Protein 3BWD (pdb70)

Sequence (156 aa):
RFIKCCVTVGDGAVGKTCLLISSYTSSNTFPFSANVVLGLWDTAGEDYNRLRPLSYRGADVFIILAFSLISKASYENVSKKWIPELKHYAPGVPIVLVGTKLDLRDDKQFFIIDHAVPITTVQGEELKKLIGAPAYIECCSSKSQENVKGVFDAAIRVVLQP

Foldseek 3Di:
DEAEEEEEFAPPQQQVLLQCCVVPVAGVHADDPCYGYHYFYYVVCVPPRLVVCPPHQEYEYEAEQFAPVRVVVCVVPVLVVCCVRPNPRAYAYEHEDVVLLVDPVNVVVHGDGQDPVNQVVSCVVSVHPHYYYAYSHVRPCSNVSVVVVVVVRDDD

Nearest PDB structures (foldseek):
  3bwd-assembly1_D  TM=1.006E+00  e=7.996E-34  Arabidopsis thaliana
  2j0v-assembly2_B  TM=9.473E-01  e=2.916E-22  Arabidopsis thaliana
  2j0v-assembly3_C  TM=9.146E-01  e=3.109E-22  Arabidopsis thaliana
  2j0v-assembly4_D  TM=9.298E-01  e=2.404E-22  Arabidopsis thaliana
  2j0v-assembly1_A  TM=9.324E-01  e=7.173E-22  Arabidopsis thaliana

B-factor: mean 17.37, std 5.53, range [6.31, 36.75]

Secondary structure (DSSP, 8-state):
---EEEEE-STTSSHHHHHHHHHHS----B-----EEE-----TTTTTGGGGGTT-SEEEEEEETT-HHHHHHIIIIIHHHHHHH-TT--EEEEEE-HHHHT-HHHHHH------HHHHHHHHHHHT-SEEEE--TTT-TTHHHHHHHHHHHHS--

Radius of gyration: 14.66 Å; Cα contacts (8 Å, |Δi|>4): 300; chains: 1; bounding box: 33×36×44 Å

Structure (mmCIF, N/CA/C/O backbone):
data_3BWD
#
_entry.id   3BWD
#
_cell.length_a   36.420
_cell.length_b   40.390
_cell.length_c   57.180
_cell.angle_alpha   90.00
_cell.angle_beta   102.60
_cell.angle_gamma   90.00
#
_symmetry.space_group_name_H-M   'P 1 21 1'
#
loop_
_entity.id
_entity.type
_entity.pdbx_description
1 polymer 'Rac-like GTP-binding protein ARAC6'
2 non-polymer 'MAGNESIUM ION'
3 non-polymer "GUANOSINE-5'-DIPHOSPHATE"
4 water water
#
loop_
_atom_site.group_PDB
_atom_site.id
_atom_site.type_symbol
_atom_site.label_atom_id
_atom_site.label_alt_id
_atom_site.label_comp_id
_atom_site.label_asym_id
_atom_site.label_entity_id
_atom_site.label_seq_id
_atom_site.pdbx_PDB_ins_code
_atom_site.Cartn_x
_atom_site.Cartn_y
_atom_site.Cartn_z
_atom_site.occupancy
_atom_site.B_iso_or_equiv
_atom_site.auth_seq_id
_atom_site.auth_comp_id
_atom_site.auth_asym_id
_atom_site.auth_atom_id
_atom_site.pdbx_PDB_model_num
ATOM 1 N N . ARG A 1 7 ? 12.057 7.408 -12.274 1.00 27.54 5 ARG D N 1
ATOM 2 C CA . ARG A 1 7 ? 13.114 6.503 -11.966 1.00 25.69 5 ARG D CA 1
ATOM 3 C C . ARG A 1 7 ? 13.798 6.927 -10.663 1.00 24.32 5 ARG D C 1
ATOM 4 O O . ARG A 1 7 ? 14.634 6.234 -10.194 1.00 23.71 5 ARG D O 1
ATOM 6 N N . PHE A 1 8 ? 13.301 8.031 -10.064 1.00 20.00 6 PHE D N 1
ATOM 7 C CA . PHE A 1 8 ? 13.656 8.344 -8.685 1.00 20.00 6 PHE D CA 1
ATOM 8 C C . PHE A 1 8 ? 12.428 8.318 -7.781 1.00 20.00 6 PHE D C 1
ATOM 9 O O . PHE A 1 8 ? 11.430 8.646 -8.080 1.00 21.73 6 PHE D O 1
ATOM 11 N N . ILE A 1 9 ? 12.799 8.022 -6.511 1.00 21.03 7 ILE D N 1
ATOM 12 C CA . ILE A 1 9 ? 11.895 7.686 -5.480 1.00 18.96 7 ILE D CA 1
ATOM 13 C C . ILE A 1 9 ? 12.459 8.301 -4.200 1.00 17.03 7 ILE D C 1
ATOM 14 O O . ILE A 1 9 ? 13.461 7.879 -3.721 1.00 19.76 7 ILE D O 1
ATOM 19 N N . LYS A 1 10 ? 11.841 9.318 -3.687 1.00 15.89 8 LYS D N 1
ATOM 20 C CA . LYS A 1 10 ? 12.179 9.889 -2.405 1.00 15.01 8 LYS D CA 1
ATOM 21 C C . LYS A 1 10 ? 11.286 9.193 -1.346 1.00 14.28 8 LYS D C 1
ATOM 22 O O . LYS A 1 10 ? 10.104 9.235 -1.371 1.00 12.63 8 LYS D O 1
ATOM 28 N N A CYS A 1 11 ? 11.955 8.566 -0.414 0.60 13.53 9 CYS D N 1
ATOM 29 N N B CYS A 1 11 ? 11.957 8.540 -0.425 0.40 13.53 9 CYS D N 1
ATOM 30 C CA A CYS A 1 11 ? 11.320 7.924 0.661 0.60 13.41 9 CYS D CA 1
ATOM 31 C CA B CYS A 1 11 ? 11.330 7.889 0.663 0.40 13.41 9 CYS D CA 1
ATOM 32 C C A CYS A 1 11 ? 11.680 8.599 1.997 0.60 13.39 9 CYS D C 1
ATOM 33 C C B CYS A 1 11 ? 11.675 8.608 1.988 0.40 13.39 9 CYS D C 1
ATOM 34 O O A CYS A 1 11 ? 12.799 8.820 2.281 0.60 12.72 9 CYS D O 1
ATOM 35 O O B CYS A 1 11 ? 12.794 8.829 2.277 0.40 12.72 9 CYS D O 1
ATOM 40 N N . VAL A 1 12 ? 10.675 8.919 2.770 1.00 11.62 10 VAL D N 1
ATOM 41 C CA . VAL A 1 12 ? 10.888 9.593 4.063 1.00 11.87 10 VAL D CA 1
ATOM 42 C C . VAL A 1 12 ? 10.395 8.678 5.176 1.00 11.03 10 VAL D C 1
ATOM 43 O O . VAL A 1 12 ? 9.247 8.231 5.150 1.00 10.27 10 VAL D O 1
ATOM 47 N N . THR A 1 13 ? 11.273 8.433 6.144 1.00 10.87 11 THR D N 1
ATOM 48 C CA . THR A 1 13 ? 10.958 7.574 7.279 1.00 12.27 11 THR D CA 1
ATOM 49 C C . THR A 1 13 ? 10.512 8.419 8.473 1.00 11.57 11 THR D C 1
ATOM 50 O O . THR A 1 13 ? 11.252 9.331 8.923 1.00 12.48 11 THR D O 1
ATOM 54 N N . VAL A 1 14 ? 9.334 8.106 8.982 1.00 10.59 12 VAL D N 1
ATOM 55 C CA . VAL A 1 14 ? 8.747 8.803 10.124 1.00 11.54 12 VAL D CA 1
ATOM 56 C C . VAL A 1 14 ? 8.254 7.871 11.270 1.00 11.77 12 VAL D C 1
ATOM 57 O O . VAL A 1 14 ? 8.137 6.724 11.099 1.00 11.10 12 VAL D O 1
ATOM 61 N N . GLY A 1 15 ? 8.043 8.441 12.450 1.00 20.00 13 GLY D N 1
ATOM 62 C CA . GLY A 1 15 ? 7.626 7.660 13.580 1.00 20.00 13 GLY D CA 1
ATOM 63 C C . GLY A 1 15 ? 8.238 8.105 14.912 1.00 20.00 13 GLY D C 1
ATOM 64 O O . GLY A 1 15 ? 9.071 8.863 14.908 1.00 14.97 13 GLY D O 1
ATOM 65 N N . ASP A 1 16 ? 7.750 7.584 16.006 1.00 15.86 14 ASP D N 1
ATOM 66 C CA . ASP A 1 16 ? 8.121 8.058 17.337 1.00 17.17 14 ASP D CA 1
ATOM 67 C C . ASP A 1 16 ? 9.643 7.895 17.611 1.00 17.51 14 ASP D C 1
ATOM 68 O O . ASP A 1 16 ? 10.359 7.152 16.959 1.00 16.58 14 ASP D O 1
ATOM 73 N N . GLY A 1 17 ? 10.082 8.576 18.642 1.00 16.32 15 GLY D N 1
ATOM 74 C CA . GLY A 1 17 ? 11.427 8.427 19.090 1.00 16.26 15 GLY D CA 1
ATOM 75 C C . GLY A 1 17 ? 11.727 7.021 19.499 1.00 16.50 15 GLY D C 1
ATOM 76 O O . GLY A 1 17 ? 10.960 6.384 20.054 1.00 16.67 15 GLY D O 1
ATOM 77 N N . ALA A 1 18 ? 12.885 6.567 19.083 1.00 16.98 16 ALA D N 1
ATOM 78 C CA . ALA A 1 18 ? 13.455 5.333 19.511 1.00 17.72 16 ALA D CA 1
ATOM 79 C C . ALA A 1 18 ? 12.818 4.125 18.907 1.00 17.04 16 ALA D C 1
ATOM 80 O O . ALA A 1 18 ? 13.002 3.061 19.364 1.00 16.53 16 ALA D O 1
ATOM 82 N N . VAL A 1 19 ? 12.037 4.309 17.843 1.00 15.70 17 VAL D N 1
ATOM 83 C CA . VAL A 1 19 ? 11.374 3.149 17.273 1.00 14.18 17 VAL D CA 1
ATOM 84 C C . VAL A 1 19 ? 12.329 2.330 16.407 1.00 13.63 17 VAL D C 1
ATOM 85 O O . VAL A 1 19 ? 12.100 1.190 16.202 1.00 14.17 17 VAL D O 1
ATOM 89 N N . GLY A 1 20 ? 13.391 2.952 15.976 1.00 15.18 18 GLY D N 1
ATOM 90 C CA . 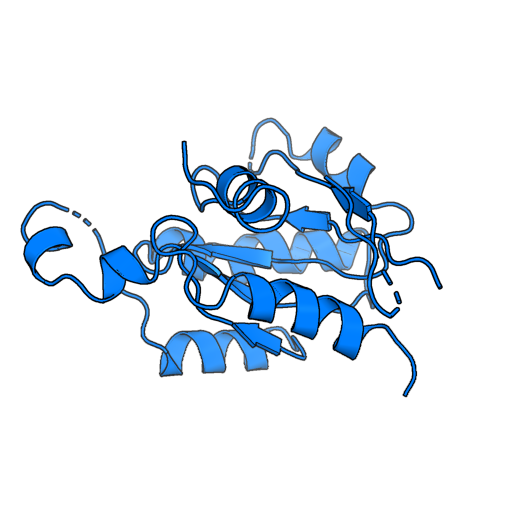GLY A 1 20 ? 14.363 2.304 15.131 1.00 11.49 18 GLY D CA 1
ATOM 91 C C . GLY A 1 20 ? 14.511 2.792 13.692 1.00 10.79 18 GLY D C 1
ATOM 92 O O . GLY A 1 20 ? 14.879 2.081 12.881 1.00 9.72 18 GLY D O 1
ATOM 93 N N . LYS A 1 21 ? 14.150 4.043 13.459 1.00 9.75 19 LYS D N 1
ATOM 94 C CA . LYS A 1 21 ? 14.209 4.626 12.151 1.00 9.26 19 LYS D CA 1
ATOM 95 C C . LYS A 1 21 ? 15.664 4.748 11.588 1.00 8.55 19 LYS D C 1
ATOM 96 O O . LYS A 1 21 ? 15.875 4.426 10.500 1.00 8.98 19 LYS D O 1
ATOM 102 N N . THR A 1 22 ? 16.599 5.302 12.365 1.00 8.62 20 THR D N 1
ATOM 103 C CA . THR A 1 22 ? 17.960 5.491 11.899 1.00 8.42 20 THR D CA 1
ATOM 104 C C . THR A 1 22 ? 18.618 4.098 11.715 1.00 8.42 20 THR D C 1
ATOM 105 O O . THR A 1 22 ? 19.270 3.855 10.677 1.00 8.21 20 THR D O 1
ATOM 109 N N . CYS A 1 23 ? 18.385 3.201 12.667 1.00 8.63 21 CYS D N 1
ATOM 110 C CA . CYS A 1 23 ? 18.894 1.816 12.504 1.00 8.77 21 CYS D CA 1
ATOM 111 C C . CYS A 1 23 ? 18.320 1.121 11.287 1.00 8.60 21 CYS D C 1
ATOM 112 O O . CYS A 1 23 ? 19.020 0.363 10.603 1.00 7.58 21 CYS D O 1
ATOM 115 N N . LEU A 1 24 ? 17.035 1.339 10.987 1.00 7.32 22 LEU D N 1
ATOM 116 C CA . LEU A 1 24 ? 16.497 0.777 9.774 1.00 7.75 22 LEU D CA 1
ATOM 117 C C . LEU A 1 24 ? 17.277 1.232 8.517 1.00 7.32 22 LEU D C 1
ATOM 118 O O . LEU A 1 24 ? 17.618 0.441 7.659 1.00 7.89 22 LEU D O 1
ATOM 123 N N . LEU A 1 25 ? 17.544 2.519 8.411 1.00 8.64 23 LEU D N 1
ATOM 124 C CA . LEU A 1 25 ? 18.279 3.013 7.246 1.00 6.49 23 LEU D CA 1
ATOM 125 C C . LEU A 1 25 ? 19.718 2.539 7.197 1.00 7.60 23 LEU D C 1
ATOM 126 O O . LEU A 1 25 ? 20.211 2.212 6.114 1.00 8.31 23 LEU D O 1
ATOM 131 N N . ILE A 1 26 ? 20.353 2.447 8.351 1.00 8.28 24 ILE D N 1
ATOM 132 C CA . ILE A 1 26 ? 21.722 1.920 8.411 1.00 7.55 24 ILE D CA 1
ATOM 133 C C . ILE A 1 26 ? 21.719 0.454 8.007 1.00 8.56 24 ILE D C 1
ATOM 134 O O . ILE A 1 26 ? 22.571 0.051 7.242 1.00 9.40 24 ILE D O 1
ATOM 139 N N A SER A 1 27 ? 20.776 -0.333 8.501 0.50 8.98 25 SER D N 1
ATOM 140 N N B SER A 1 27 ? 20.776 -0.365 8.487 0.50 8.98 25 SER D N 1
ATOM 141 C CA A SER A 1 27 ? 20.712 -1.728 8.157 0.50 10.24 25 SER D CA 1
ATOM 142 C CA B SER A 1 27 ? 20.730 -1.768 8.060 0.50 10.24 25 SER D CA 1
ATOM 143 C C A SER A 1 27 ? 20.541 -1.931 6.652 0.50 10.41 25 SER D C 1
ATOM 144 C C B SER A 1 27 ? 20.573 -1.922 6.609 0.50 10.41 25 SER D C 1
ATOM 145 O O A SER A 1 27 ? 21.216 -2.678 6.066 0.50 11.30 25 SER D O 1
ATOM 146 O O B SER A 1 27 ? 21.223 -2.679 6.035 0.50 11.30 25 SER D O 1
ATOM 151 N N . TYR A 1 28 ? 19.613 -1.215 6.056 1.00 9.20 26 TYR D N 1
ATOM 152 C CA . TYR A 1 28 ? 19.374 -1.397 4.630 1.00 11.12 26 TYR D CA 1
ATOM 153 C C . TYR A 1 28 ? 20.562 -0.986 3.797 1.00 12.30 26 TYR D C 1
ATOM 154 O O . TYR A 1 28 ? 20.965 -1.685 2.845 1.00 13.39 26 TYR D O 1
ATOM 163 N N . THR A 1 29 ? 21.085 0.185 4.110 1.00 11.17 27 THR D N 1
ATOM 164 C CA . THR A 1 29 ? 22.147 0.755 3.288 1.00 13.55 27 THR D CA 1
ATOM 165 C C . THR A 1 29 ? 23.542 0.163 3.572 1.00 14.59 27 THR D C 1
ATOM 166 O O . THR A 1 29 ? 24.362 0.079 2.660 1.00 16.09 27 THR D O 1
ATOM 170 N N A SER A 1 30 ? 23.790 -0.299 4.772 0.50 12.91 28 SER D N 1
ATOM 171 N N B SER A 1 30 ? 23.799 -0.296 4.766 0.50 13.37 28 SER D N 1
ATOM 172 C CA A SER A 1 30 ? 25.135 -0.702 5.188 0.50 13.51 28 SER D CA 1
ATOM 173 C CA B SER A 1 30 ? 25.140 -0.761 5.090 0.50 14.44 28 SER D CA 1
ATOM 174 C C A SER A 1 30 ? 25.217 -2.163 5.642 0.50 12.74 28 SER D C 1
ATOM 175 C C B SER A 1 30 ? 25.219 -2.179 5.629 0.50 13.20 28 SER D C 1
ATOM 176 O O A SER A 1 30 ? 26.267 -2.643 5.857 0.50 12.24 28 SER D O 1
ATOM 177 O O B SER A 1 30 ? 26.267 -2.647 5.871 0.50 13.26 28 SER D O 1
ATOM 182 N N . ASN A 1 31 ? 24.069 -2.804 5.872 1.00 12.36 29 ASN D N 1
ATOM 183 C CA . ASN A 1 31 ? 24.044 -4.190 6.310 1.00 12.63 29 ASN D CA 1
ATOM 184 C C . ASN A 1 31 ? 24.761 -4.366 7.639 1.00 12.94 29 ASN D C 1
ATOM 185 O O . ASN A 1 31 ? 25.513 -5.288 7.841 1.00 12.59 29 ASN D O 1
ATOM 190 N N . THR A 1 32 ? 24.484 -3.439 8.552 1.00 10.68 30 THR D N 1
ATOM 191 C CA . THR A 1 32 ? 25.076 -3.566 9.860 1.00 13.15 30 THR D CA 1
ATOM 192 C C . THR A 1 32 ? 24.146 -2.941 10.890 1.00 13.03 30 THR D C 1
ATOM 193 O O . THR A 1 32 ? 23.189 -2.257 10.526 1.00 12.81 30 THR D O 1
ATOM 197 N N . PHE A 1 33 ? 24.416 -3.224 12.167 1.00 13.89 31 PHE D N 1
ATOM 198 C CA . PHE A 1 33 ? 23.621 -2.689 13.269 1.00 13.93 31 PHE D CA 1
ATOM 199 C C . PHE A 1 33 ? 24.629 -2.116 14.248 1.00 14.96 31 PHE D C 1
ATOM 200 O O . PHE A 1 33 ? 25.501 -2.863 14.692 1.00 16.63 31 PHE D O 1
ATOM 208 N N . PRO A 1 34 ? 24.482 -0.827 14.639 1.00 15.31 32 PRO D N 1
ATOM 209 C CA . PRO A 1 34 ? 25.469 -0.229 15.562 1.00 17.14 32 PRO D CA 1
ATOM 210 C C . PRO A 1 34 ? 25.357 -0.813 16.963 1.00 18.73 32 PRO D C 1
ATOM 211 O O . PRO A 1 34 ? 24.246 -1.008 17.443 1.00 20.98 32 PRO D O 1
ATOM 215 N N . PHE A 1 45 ? 22.518 7.647 2.740 1.00 24.69 43 PHE D N 1
ATOM 216 C CA . PHE A 1 45 ? 21.247 6.934 2.732 1.00 23.08 43 PHE D CA 1
ATOM 217 C C . PHE A 1 45 ? 20.644 7.063 1.356 1.00 24.03 43 PHE D C 1
ATOM 218 O O . PHE A 1 45 ? 19.876 7.996 1.063 1.00 23.63 43 PHE D O 1
ATOM 226 N N . SER A 1 46 ? 21.040 6.122 0.525 1.00 25.33 44 SER D N 1
ATOM 227 C CA . SER A 1 46 ? 20.640 6.057 -0.867 1.00 26.47 44 SER D CA 1
ATOM 228 C C . SER A 1 46 ? 20.886 4.628 -1.287 1.00 26.60 44 SER D C 1
ATOM 229 O O . SER A 1 46 ? 21.610 3.899 -0.623 1.00 27.32 44 SER D O 1
ATOM 232 N N . ALA A 1 47 ? 20.212 4.211 -2.351 1.00 27.34 45 ALA D N 1
ATOM 233 C CA . ALA A 1 47 ? 20.334 2.881 -2.917 1.00 28.40 45 ALA D CA 1
ATOM 234 C C . ALA A 1 47 ? 19.994 3.020 -4.385 1.00 29.12 45 ALA D C 1
ATOM 235 O O . ALA A 1 47 ? 19.374 4.011 -4.833 1.00 29.53 45 ALA D O 1
ATOM 237 N N . ASN A 1 48 ? 20.435 2.040 -5.139 1.00 31.20 46 ASN D N 1
ATOM 238 C CA . ASN A 1 48 ? 20.176 1.978 -6.550 1.00 32.77 46 ASN D CA 1
ATOM 239 C C . ASN A 1 48 ? 19.741 0.556 -6.775 1.00 33.16 46 ASN D C 1
ATOM 240 O O . ASN A 1 48 ? 20.429 -0.374 -6.363 1.00 34.02 46 ASN D O 1
ATOM 245 N N . VAL A 1 49 ? 18.560 0.383 -7.355 1.00 34.18 47 VAL D N 1
ATOM 246 C CA . VAL A 1 49 ? 18.087 -0.934 -7.754 1.00 34.20 47 VAL D CA 1
ATOM 247 C C . VAL A 1 49 ? 17.625 -0.954 -9.210 1.00 34.49 47 VAL D C 1
ATOM 248 O O . VAL A 1 49 ? 17.361 0.095 -9.829 1.00 32.69 47 VAL D O 1
ATOM 250 N N . VAL A 1 50 ? 17.555 -2.158 -9.769 1.00 34.22 48 VAL D N 1
ATOM 251 C CA . VAL A 1 50 ? 17.077 -2.329 -11.137 1.00 34.50 48 VAL D CA 1
ATOM 252 C C . VAL A 1 50 ? 16.044 -3.440 -11.198 1.00 34.60 48 VAL D C 1
ATOM 253 O O . VAL A 1 50 ? 16.193 -4.360 -11.992 1.00 34.27 48 VAL D O 1
ATOM 255 N N . LEU A 1 58 ? 16.788 5.507 -5.325 1.00 23.67 56 LEU D N 1
ATOM 256 C CA . LEU A 1 58 ? 16.084 5.642 -4.043 1.00 23.96 56 LEU D CA 1
ATOM 257 C C . LEU A 1 58 ? 16.827 6.520 -3.058 1.00 22.56 56 LEU D C 1
ATOM 258 O O . LEU A 1 58 ? 17.860 6.173 -2.645 1.00 24.04 56 LEU D O 1
ATOM 263 N N . GLY A 1 59 ? 16.271 7.670 -2.764 1.00 20.53 57 GLY D N 1
ATOM 264 C CA . GLY A 1 59 ? 16.801 8.558 -1.784 1.00 19.78 57 GLY D CA 1
ATOM 265 C C . GLY A 1 59 ? 16.054 8.302 -0.502 1.00 18.54 57 GLY D C 1
ATOM 266 O O . GLY A 1 59 ? 14.885 8.275 -0.500 1.00 18.37 57 GLY D O 1
ATOM 267 N N . LEU A 1 60 ? 16.790 8.099 0.571 1.00 17.60 58 LEU D N 1
ATOM 268 C CA . LEU A 1 60 ? 16.195 7.835 1.871 1.00 16.07 58 LEU D CA 1
ATOM 269 C C . LEU A 1 60 ? 16.426 8.963 2.864 1.00 17.53 58 LEU D C 1
ATOM 270 O O . LEU A 1 60 ? 17.518 9.329 3.157 1.00 17.45 58 LEU D O 1
ATOM 275 N N . TRP A 1 61 ? 15.373 9.498 3.373 1.00 16.59 59 TRP D N 1
ATOM 276 C CA . TRP A 1 61 ? 15.443 10.607 4.306 1.00 17.18 59 TRP D CA 1
ATOM 277 C C . TRP A 1 61 ? 15.059 10.143 5.719 1.00 17.17 59 TRP D C 1
ATOM 278 O O . TRP A 1 61 ? 14.029 9.447 5.918 1.00 16.15 59 TRP D O 1
ATOM 289 N N . ASP A 1 62 ? 15.880 10.517 6.704 1.00 16.53 60 ASP D N 1
ATOM 290 C CA . ASP A 1 62 ? 15.635 10.227 8.111 1.00 17.56 60 ASP D CA 1
ATOM 291 C C . ASP A 1 62 ? 14.941 11.494 8.728 1.00 18.32 60 ASP D C 1
ATOM 292 O O . ASP A 1 62 ? 15.050 12.616 8.177 1.00 19.67 60 ASP D O 1
ATOM 297 N N . THR A 1 63 ? 14.166 11.286 9.775 1.00 19.55 61 THR D N 1
ATOM 298 C CA . THR A 1 63 ? 13.514 12.388 10.474 1.00 20.34 61 THR D CA 1
ATOM 299 C C . THR A 1 63 ? 13.644 12.309 11.979 1.00 20.01 61 THR D C 1
ATOM 300 O O . THR A 1 63 ? 13.946 11.310 12.498 1.00 18.94 61 THR D O 1
ATOM 304 N N . ALA A 1 64 ? 13.395 13.413 12.686 1.00 18.56 62 ALA D N 1
ATOM 305 C CA . ALA A 1 64 ? 13.326 13.301 14.135 1.00 18.71 62 ALA D CA 1
ATOM 306 C C . ALA A 1 64 ? 11.868 13.300 14.582 1.00 18.32 62 ALA D C 1
ATOM 307 O O . ALA A 1 64 ? 11.192 14.177 14.283 1.00 20.06 62 ALA D O 1
ATOM 309 N N . GLY A 1 65 ? 11.420 12.324 15.328 1.00 18.40 63 GLY D N 1
ATOM 310 C CA . GLY A 1 65 ? 10.012 12.161 15.588 1.00 19.38 63 GLY D CA 1
ATOM 311 C C . GLY A 1 65 ? 9.427 12.735 16.879 1.00 20.25 63 GLY D C 1
ATOM 312 O O . GLY A 1 65 ? 8.301 12.682 17.132 1.00 21.50 63 GLY D O 1
ATOM 313 N N . GLU A 1 67 ? 8.325 15.608 19.864 1.00 21.77 65 GLU D N 1
ATOM 314 C CA . GLU A 1 67 ? 7.414 16.713 19.777 1.00 22.32 65 GLU D CA 1
ATOM 315 C C . GLU A 1 67 ? 8.177 18.028 19.562 1.00 21.78 65 GLU D C 1
ATOM 316 O O . GLU A 1 67 ? 7.703 18.859 18.909 1.00 21.49 65 GLU D O 1
ATOM 318 N N . ASP A 1 68 ? 9.402 18.130 20.059 1.00 21.46 66 ASP D N 1
ATOM 319 C CA . ASP A 1 68 ? 10.253 19.295 19.799 1.00 20.79 66 ASP D CA 1
ATOM 320 C C . ASP A 1 68 ? 10.389 19.642 18.344 1.00 20.98 66 ASP D C 1
ATOM 321 O O . ASP A 1 68 ? 10.687 20.759 18.004 1.00 21.66 66 ASP D O 1
ATOM 323 N N . TYR A 1 69 ? 10.278 18.647 17.501 1.00 20.00 67 TYR D N 1
ATOM 324 C CA . TYR A 1 69 ? 10.409 18.855 16.071 1.00 20.00 67 TYR D CA 1
ATOM 325 C C . TYR A 1 69 ? 9.102 19.053 15.313 1.00 20.00 67 TYR D C 1
ATOM 326 O O . TYR A 1 69 ? 9.117 19.087 14.162 1.00 19.86 67 TYR D O 1
ATOM 335 N N . ASN A 1 70 ? 7.989 19.162 16.012 1.00 18.07 68 ASN D N 1
ATOM 336 C CA . ASN A 1 70 ? 6.728 19.214 15.342 1.00 19.04 68 ASN D CA 1
ATOM 337 C C . ASN A 1 70 ? 6.723 20.182 14.163 1.00 18.48 68 ASN D C 1
ATOM 338 O O . ASN A 1 70 ? 6.081 19.942 13.225 1.00 20.30 68 ASN D O 1
ATOM 343 N N . ARG A 1 71 ? 7.450 21.277 14.242 1.00 19.31 69 ARG D N 1
ATOM 344 C CA . ARG A 1 71 ? 7.316 22.291 13.202 1.00 17.99 69 ARG D CA 1
ATOM 345 C C . ARG A 1 71 ? 8.368 22.069 12.145 1.00 17.80 69 ARG D C 1
ATOM 346 O O . ARG A 1 71 ? 8.089 22.225 11.026 1.00 18.83 69 ARG D O 1
ATOM 354 N N . LEU A 1 72 ? 9.555 21.617 12.529 1.00 16.74 70 LEU D N 1
ATOM 355 C CA . LEU A 1 72 ? 10.648 21.448 11.596 1.00 16.17 70 LEU D CA 1
ATOM 356 C C . LEU A 1 72 ? 10.576 20.125 10.838 1.00 15.36 70 LEU D C 1
ATOM 357 O O . LEU A 1 72 ? 10.844 20.074 9.652 1.00 13.51 70 LEU D O 1
ATOM 362 N N . ARG A 1 73 ? 10.138 19.065 11.514 1.00 15.93 71 ARG D N 1
ATOM 363 C CA . ARG A 1 73 ? 10.157 17.742 10.810 1.00 15.18 71 ARG D CA 1
ATOM 364 C C . ARG A 1 73 ? 9.408 17.766 9.471 1.00 17.09 71 ARG D C 1
ATOM 365 O O . ARG A 1 73 ? 9.936 17.338 8.448 1.00 15.86 71 ARG D O 1
ATOM 373 N N . PRO A 1 74 ? 8.178 18.331 9.452 1.00 16.89 72 PRO D N 1
ATOM 374 C CA . PRO A 1 74 ? 7.413 18.317 8.214 1.00 18.61 72 PRO D CA 1
ATOM 375 C C . PRO A 1 74 ? 8.092 18.965 7.038 1.00 18.54 72 PRO D C 1
ATOM 376 O O . PRO A 1 74 ? 7.703 18.761 5.922 1.00 18.11 72 PRO D O 1
ATOM 380 N N . LEU A 1 75 ? 9.053 19.798 7.303 1.00 21.07 73 LEU D N 1
ATOM 381 C CA . LEU A 1 75 ? 9.770 20.398 6.197 1.00 22.55 73 LEU D CA 1
ATOM 382 C C . LEU A 1 75 ? 10.473 19.404 5.298 1.00 23.56 73 LEU D C 1
ATOM 383 O O . LEU A 1 75 ? 10.656 19.645 4.134 1.00 25.49 73 LEU D O 1
ATOM 388 N N . SER A 1 76 ? 10.835 18.257 5.844 1.00 23.67 74 SER D N 1
ATOM 389 C CA . SER A 1 76 ? 11.498 17.184 5.097 1.00 23.31 74 SER D CA 1
ATOM 390 C C . SER A 1 76 ? 10.607 16.448 4.069 1.00 23.06 74 SER D C 1
ATOM 391 O O . SER A 1 76 ? 11.124 15.681 3.216 1.00 24.15 74 SER D O 1
ATOM 394 N N . TYR A 1 77 ? 9.303 16.669 4.122 1.00 21.37 75 TYR D N 1
ATOM 395 C CA . TYR A 1 77 ? 8.370 15.881 3.377 1.00 20.60 75 TYR D CA 1
ATOM 396 C C . TYR A 1 77 ? 8.195 16.273 1.921 1.00 21.22 75 TYR D C 1
ATOM 397 O O . TYR A 1 77 ? 7.683 15.536 1.141 1.00 21.59 75 TYR D O 1
ATOM 406 N N . ARG A 1 78 ? 8.628 17.453 1.564 1.00 21.69 76 ARG D N 1
ATOM 407 C CA . ARG A 1 78 ? 8.327 17.960 0.247 1.00 21.30 76 ARG D CA 1
ATOM 408 C C . ARG A 1 78 ? 8.912 17.146 -0.879 1.00 21.06 76 ARG D C 1
ATOM 409 O O . ARG A 1 78 ? 10.042 16.810 -0.848 1.00 23.33 76 ARG D O 1
ATOM 411 N N . GLY A 1 79 ? 8.078 16.797 -1.847 1.00 21.37 77 GLY D N 1
ATOM 412 C CA . GLY A 1 79 ? 8.328 15.870 -2.918 1.00 18.62 77 GLY D CA 1
ATOM 413 C C . GLY A 1 79 ? 8.500 14.369 -2.612 1.00 17.53 77 GLY D C 1
ATOM 414 O O . GLY A 1 79 ? 8.904 13.647 -3.402 1.00 16.56 77 GLY D O 1
ATOM 415 N N . ALA A 1 80 ? 8.150 14.002 -1.396 1.00 17.34 78 ALA D N 1
ATOM 416 C CA . ALA A 1 80 ? 8.158 12.597 -1.028 1.00 16.29 78 ALA D CA 1
ATOM 417 C C . ALA A 1 80 ? 7.247 11.779 -1.935 1.00 16.39 78 ALA D C 1
ATOM 418 O O . ALA A 1 80 ? 6.187 12.161 -2.209 1.00 18.58 78 ALA D O 1
ATOM 420 N N . ASP A 1 81 ? 7.707 10.606 -2.322 1.00 14.72 79 ASP D N 1
ATOM 421 C CA . ASP A 1 81 ? 6.990 9.662 -3.179 1.00 14.83 79 ASP D CA 1
ATOM 422 C C . ASP A 1 81 ? 6.341 8.559 -2.313 1.00 13.75 79 ASP D C 1
ATOM 423 O O . ASP A 1 81 ? 5.396 7.917 -2.732 1.00 13.87 79 ASP D O 1
ATOM 425 N N . VAL A 1 82 ? 6.937 8.355 -1.135 1.00 11.67 80 VAL D N 1
ATOM 426 C CA . VAL A 1 82 ? 6.434 7.324 -0.197 1.00 10.27 80 VAL D CA 1
ATOM 427 C C . VAL A 1 82 ? 6.882 7.622 1.215 1.00 9.34 80 VAL D C 1
ATOM 428 O O . VAL A 1 82 ? 7.945 8.145 1.406 1.00 10.75 80 VAL D O 1
ATOM 432 N N . PHE A 1 83 ? 6.085 7.213 2.191 1.00 8.84 81 PHE D N 1
ATOM 433 C CA . PHE A 1 83 ? 6.509 7.353 3.552 1.00 8.41 81 PHE D CA 1
ATOM 434 C C . PHE A 1 83 ? 6.672 5.998 4.161 1.00 7.88 81 PHE D C 1
ATOM 435 O O . PHE A 1 83 ? 5.832 5.168 3.935 1.00 9.24 81 PHE D O 1
ATOM 443 N N A ILE A 1 84 ? 7.751 5.808 4.913 0.50 7.95 82 ILE D N 1
ATOM 444 N N B ILE A 1 84 ? 7.760 5.801 4.904 0.50 7.99 82 ILE D N 1
ATOM 445 C CA A ILE A 1 84 ? 7.857 4.626 5.760 0.50 10.47 82 ILE D CA 1
ATOM 446 C CA B ILE A 1 84 ? 7.854 4.636 5.784 0.50 10.52 82 ILE D CA 1
ATOM 447 C C A ILE A 1 84 ? 7.465 5.061 7.151 0.50 10.15 82 ILE D C 1
ATOM 448 C C B ILE A 1 84 ? 7.426 5.115 7.139 0.50 10.13 82 ILE D C 1
ATOM 449 O O A ILE A 1 84 ? 8.187 5.812 7.790 0.50 10.79 82 ILE D O 1
ATOM 450 O O B ILE A 1 84 ? 8.069 5.957 7.738 0.50 10.63 82 ILE D O 1
ATOM 459 N N . LEU A 1 85 ? 6.316 4.573 7.609 1.00 10.25 83 LEU D N 1
ATOM 460 C CA . LEU A 1 85 ? 5.759 4.975 8.921 1.00 10.44 83 LEU D CA 1
ATOM 461 C C . LEU A 1 85 ? 6.067 3.869 9.913 1.00 9.69 83 LEU D C 1
ATOM 462 O O . LEU A 1 85 ? 5.480 2.804 9.855 1.00 10.41 83 LEU D O 1
ATOM 467 N N . ALA A 1 86 ? 7.071 4.102 10.745 1.00 10.23 84 ALA D N 1
ATOM 468 C CA . ALA A 1 86 ? 7.562 3.039 11.640 1.00 10.18 84 ALA D CA 1
ATOM 469 C C . ALA A 1 86 ? 6.912 3.166 13.035 1.00 10.59 84 ALA D C 1
ATOM 470 O O . ALA A 1 86 ? 6.767 4.306 13.558 1.00 10.80 84 ALA D O 1
ATOM 472 N N . PHE A 1 87 ? 6.564 2.025 13.628 1.00 10.28 85 PHE D N 1
ATOM 473 C CA . PHE A 1 87 ? 6.241 1.962 15.065 1.00 10.87 85 PHE D CA 1
ATOM 474 C C . PHE A 1 87 ? 6.952 0.723 15.629 1.00 11.79 85 PHE D C 1
ATOM 475 O O . PHE A 1 87 ? 7.313 -0.197 14.889 1.00 11.02 85 PHE D O 1
ATOM 483 N N . SER A 1 88 ? 7.163 0.706 16.938 1.00 12.81 86 SER D N 1
ATOM 484 C CA . SER A 1 88 ? 7.876 -0.393 17.553 1.00 13.75 86 SER D CA 1
ATOM 485 C C . SER A 1 88 ? 6.947 -1.557 17.953 1.00 14.16 86 SER D C 1
ATOM 486 O O . SER A 1 88 ? 5.891 -1.305 18.503 1.00 15.70 86 SER D O 1
ATOM 489 N N . LEU A 1 89 ? 7.326 -2.804 17.658 1.00 14.17 87 LEU D N 1
ATOM 490 C CA . LEU A 1 89 ? 6.506 -3.973 17.953 1.00 13.71 87 LEU D CA 1
ATOM 491 C C . LEU A 1 89 ? 6.475 -4.301 19.445 1.00 16.42 87 LEU D C 1
ATOM 492 O O . LEU A 1 89 ? 5.778 -5.242 19.828 1.00 16.75 87 LEU D O 1
ATOM 497 N N . ILE A 1 90 ? 7.267 -3.584 20.232 1.00 16.42 88 ILE D N 1
ATOM 498 C CA . ILE A 1 90 ? 7.396 -3.852 21.676 1.00 20.13 88 ILE D CA 1
ATOM 499 C C . ILE A 1 90 ? 6.756 -2.713 22.444 1.00 19.37 88 ILE D C 1
ATOM 500 O O . ILE A 1 90 ? 6.863 -2.652 23.668 1.00 20.86 88 ILE D O 1
ATOM 505 N N . SER A 1 91 ? 6.112 -1.785 21.728 1.00 19.89 89 SER D N 1
ATOM 506 C CA . SER A 1 91 ? 5.602 -0.577 22.355 1.00 20.00 89 SER D CA 1
ATOM 507 C C . SER A 1 91 ? 4.164 -0.302 21.906 1.00 20.68 89 SER D C 1
ATOM 508 O O . SER A 1 91 ? 3.952 0.232 20.820 1.00 21.89 89 SER D O 1
ATOM 511 N N . LYS A 1 92 ? 3.193 -0.665 22.747 1.00 21.76 90 LYS D N 1
ATOM 512 C CA . LYS A 1 92 ? 1.790 -0.298 22.546 1.00 21.80 90 LYS D CA 1
ATOM 513 C C . LYS A 1 92 ? 1.623 1.201 22.329 1.00 21.07 90 LYS D C 1
ATOM 514 O O . LYS A 1 92 ? 0.823 1.620 21.507 1.00 22.54 90 LYS D O 1
ATOM 516 N N . ALA A 1 93 ? 2.382 2.014 23.049 1.00 20.96 91 ALA D N 1
ATOM 517 C CA . ALA A 1 93 ? 2.257 3.472 22.834 1.00 20.73 91 ALA D CA 1
ATOM 518 C C . ALA A 1 93 ? 2.604 3.940 21.417 1.00 21.64 91 ALA D C 1
ATOM 519 O O . ALA A 1 93 ? 1.935 4.806 20.872 1.00 21.25 91 ALA D O 1
ATOM 521 N N . SER A 1 94 ? 3.669 3.408 20.822 1.00 20.03 92 SER D N 1
ATOM 522 C CA . SER A 1 94 ? 4.017 3.848 19.458 1.00 20.94 92 SER D CA 1
ATOM 523 C C . SER A 1 94 ? 2.913 3.360 18.510 1.00 19.85 92 SER D C 1
ATOM 524 O O . SER A 1 94 ? 2.611 4.030 17.544 1.00 22.21 92 SER D O 1
ATOM 527 N N . TYR A 1 95 ? 2.342 2.196 18.789 1.00 20.00 93 TYR D N 1
ATOM 528 C CA . TYR A 1 95 ? 1.240 1.629 18.009 1.00 20.00 93 TYR D CA 1
ATOM 529 C C . TYR A 1 95 ? 0.020 2.572 18.017 1.00 20.00 93 TYR D C 1
ATOM 530 O O . TYR A 1 95 ? -0.555 2.866 17.016 1.00 20.27 93 TYR D O 1
ATOM 539 N N . GLU A 1 96 ? -0.323 3.036 19.208 1.00 20.44 94 GLU D N 1
ATOM 540 C CA . GLU A 1 96 ? -1.473 3.920 19.377 1.00 20.13 94 GLU D CA 1
ATOM 541 C C . GLU A 1 96 ? -1.180 5.269 18.721 1.00 19.10 94 GLU D C 1
ATOM 542 O O . GLU A 1 96 ? -2.084 5.925 18.191 1.00 20.40 94 GLU D O 1
ATOM 544 N N . ASN A 1 97 ? 0.076 5.687 18.722 1.00 19.10 95 ASN D N 1
ATOM 545 C CA . ASN A 1 97 ? 0.407 7.008 18.172 1.00 18.45 95 ASN D CA 1
ATOM 546 C C . ASN A 1 97 ? 0.390 7.101 16.622 1.00 18.97 95 ASN D C 1
ATOM 547 O O . ASN A 1 97 ? 0.460 8.192 16.054 1.00 17.73 95 ASN D O 1
ATOM 552 N N . VAL A 1 98 ? 0.298 5.982 15.937 1.00 18.13 96 VAL D N 1
ATOM 553 C CA . VAL A 1 98 ? 0.213 5.982 14.501 1.00 16.34 96 VAL D CA 1
ATOM 554 C C . VAL A 1 98 ? -1.065 6.665 14.085 1.00 17.34 96 VAL D C 1
ATOM 555 O O . VAL A 1 98 ? -1.034 7.524 13.284 1.00 15.82 96 VAL D O 1
ATOM 559 N N . SER A 1 99 ? -2.168 6.235 14.694 1.00 19.32 97 SER D N 1
ATOM 560 C CA . SER A 1 99 ? -3.466 6.819 14.380 1.00 19.89 97 SER D CA 1
ATOM 561 C C . SER A 1 99 ? -3.624 8.177 15.090 1.00 21.36 97 SER D C 1
ATOM 562 O O . SER A 1 99 ? -4.092 9.166 14.467 1.00 22.24 97 SER D O 1
ATOM 564 N N . LYS A 1 100 ? -3.187 8.257 16.359 1.00 20.73 98 LYS D N 1
ATOM 565 C CA . LYS A 1 100 ? -3.266 9.506 17.124 1.00 21.04 98 LYS D CA 1
ATOM 566 C C . LYS A 1 100 ? -2.484 10.663 16.554 1.00 20.36 98 LYS D C 1
ATOM 567 O O . LYS A 1 100 ? -3.012 11.752 16.555 1.00 22.74 98 LYS D O 1
ATOM 569 N N . LYS A 1 101 ? -1.246 10.451 16.084 1.00 20.25 99 LYS D N 1
ATOM 570 C CA . LYS A 1 101 ? -0.338 11.555 15.665 1.00 18.24 99 LYS D CA 1
ATOM 571 C C . LYS A 1 101 ? 0.106 11.523 14.164 1.00 17.89 99 LYS D C 1
ATOM 572 O O . LYS A 1 101 ? 0.050 12.516 13.414 1.00 16.96 99 LYS D O 1
ATOM 578 N N . TRP A 1 102 ? 0.590 10.373 13.734 1.00 15.81 100 TRP D N 1
ATOM 579 C CA . TRP A 1 102 ? 1.265 10.314 12.464 1.00 15.13 100 TRP D CA 1
ATOM 580 C C . TRP A 1 102 ? 0.347 10.441 11.273 1.00 14.58 100 TRP D C 1
ATOM 581 O O . TRP A 1 102 ? 0.642 11.148 10.329 1.00 13.57 100 TRP D O 1
ATOM 592 N N . ILE A 1 103 ? -0.746 9.707 11.286 1.00 14.30 101 ILE D N 1
ATOM 593 C CA . ILE A 1 103 ? -1.671 9.798 10.175 1.00 14.66 101 ILE D CA 1
ATOM 594 C C . ILE A 1 103 ? -2.221 11.219 9.997 1.00 15.30 101 ILE D C 1
ATOM 595 O O . ILE A 1 103 ? -2.159 11.763 8.887 1.00 15.86 101 ILE D O 1
ATOM 600 N N . PRO A 1 104 ? -2.730 11.836 11.091 1.00 15.44 102 PRO D N 1
ATOM 601 C CA . PRO A 1 104 ? -3.146 13.236 10.966 1.00 16.31 102 PRO D CA 1
ATOM 602 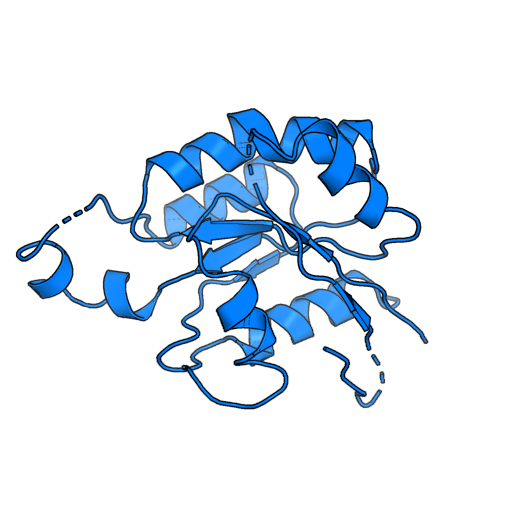C C . PRO A 1 104 ? -2.046 14.186 10.455 1.00 13.78 102 PRO D C 1
ATOM 603 O O . PRO A 1 104 ? -2.275 14.996 9.540 1.00 14.46 102 PRO D O 1
ATOM 607 N N . GLU A 1 105 ? -0.836 14.044 10.936 1.00 14.69 103 GLU D N 1
ATOM 608 C CA . GLU A 1 105 ? 0.283 14.760 10.353 1.00 14.45 103 GLU D CA 1
ATOM 609 C C . GLU A 1 105 ? 0.590 14.562 8.872 1.00 13.92 103 GLU D C 1
ATOM 610 O O . GLU A 1 105 ? 0.728 15.457 8.162 1.00 14.47 103 GLU D O 1
ATOM 616 N N . LEU A 1 106 ? 0.740 13.336 8.443 1.00 13.67 104 LEU D N 1
ATOM 617 C CA . LEU A 1 106 ? 0.965 13.120 7.007 1.00 14.80 104 LEU D CA 1
ATOM 618 C C . LEU A 1 106 ? -0.171 13.567 6.073 1.00 14.38 104 LEU D C 1
ATOM 619 O O . LEU A 1 106 ? 0.077 14.005 4.956 1.00 17.17 104 LEU D O 1
ATOM 624 N N . LYS A 1 107 ? -1.384 13.492 6.544 1.00 20.00 105 LYS D N 1
ATOM 625 C CA . LYS A 1 107 ? -2.559 13.880 5.773 1.00 20.00 105 LYS D CA 1
ATOM 626 C C . LYS A 1 107 ? -2.663 15.397 5.653 1.00 20.00 105 LYS D C 1
ATOM 627 O O . LYS A 1 107 ? -3.223 15.849 4.755 1.00 16.37 105 LYS D O 1
ATOM 629 N N . HIS A 1 108 ? -2.097 16.080 6.623 1.00 14.73 106 HIS D N 1
ATOM 630 C CA . HIS A 1 108 ? -2.033 17.531 6.559 1.00 14.92 106 HIS D CA 1
ATOM 631 C 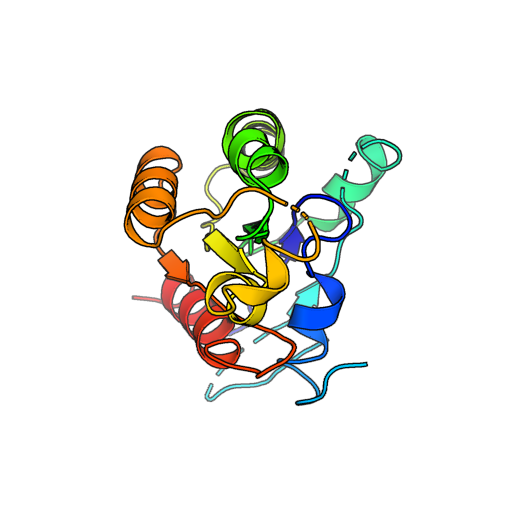C . HIS A 1 108 ? -0.970 18.018 5.555 1.00 14.99 106 HIS D C 1
ATOM 632 O O . HIS A 1 108 ? -1.152 18.965 4.779 1.00 16.02 106 HIS D O 1
ATOM 639 N N . TYR A 1 109 ? 0.185 17.368 5.552 1.00 14.03 107 TYR D N 1
ATOM 640 C CA . TYR A 1 109 ? 1.291 17.874 4.761 1.00 14.19 107 TYR D CA 1
ATOM 641 C C . TYR A 1 109 ? 1.446 17.199 3.436 1.00 15.60 107 TYR D C 1
ATOM 642 O O . TYR A 1 109 ? 2.021 17.752 2.511 1.00 16.46 107 TYR D O 1
ATOM 651 N N . ALA A 1 110 ? 0.969 15.961 3.357 1.00 15.32 108 ALA D N 1
ATOM 652 C CA . ALA A 1 110 ? 1.188 15.181 2.151 1.00 15.53 108 ALA D CA 1
ATOM 653 C C . ALA A 1 110 ? 0.119 14.157 1.939 1.00 16.92 108 ALA D C 1
ATOM 654 O O . ALA A 1 110 ? 0.459 12.921 1.890 1.00 16.50 108 ALA D O 1
ATOM 656 N N . PRO A 1 111 ? -1.150 14.591 1.803 1.00 17.20 109 PRO D N 1
ATOM 657 C CA . PRO A 1 111 ? -2.235 13.650 1.527 1.00 17.37 109 PRO D CA 1
ATOM 658 C C . PRO A 1 111 ? -1.938 12.895 0.215 1.00 17.90 109 PRO D C 1
ATOM 659 O O . PRO A 1 111 ? -1.315 13.426 -0.726 1.00 19.87 109 PRO D O 1
ATOM 663 N N . GLY A 1 112 ? -2.312 11.644 0.182 1.00 18.02 110 GLY D N 1
ATOM 664 C CA . GLY A 1 112 ? -2.201 10.943 -1.079 1.00 17.17 110 GLY D CA 1
ATOM 665 C C . GLY A 1 112 ? -0.871 10.268 -1.354 1.00 17.61 110 GLY D C 1
ATOM 666 O O . GLY A 1 112 ? -0.789 9.446 -2.288 1.00 19.41 110 GLY D O 1
ATOM 667 N N . VAL A 1 113 ? 0.180 10.579 -0.586 1.00 15.35 111 VAL D N 1
ATOM 668 C CA . VAL A 1 113 ? 1.449 9.873 -0.785 1.00 13.93 111 V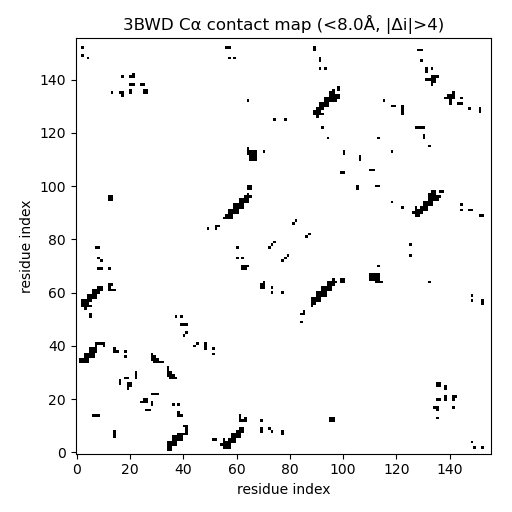AL D CA 1
ATOM 669 C C . VAL A 1 113 ? 1.297 8.532 -0.066 1.00 13.80 111 VAL D C 1
ATOM 670 O 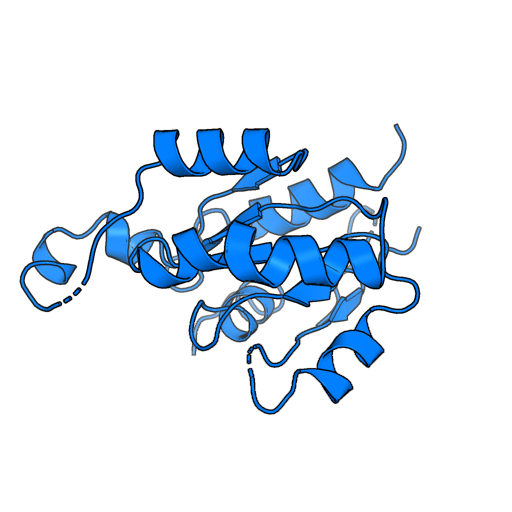O . VAL A 1 113 ? 0.826 8.508 1.068 1.00 15.36 111 VAL D O 1
ATOM 674 N N . PRO A 1 114 ? 1.626 7.417 -0.744 1.00 13.66 112 PRO D N 1
ATOM 675 C CA . PRO A 1 114 ? 1.427 6.127 -0.084 1.00 12.61 112 PRO D CA 1
ATOM 676 C C . PRO A 1 114 ? 2.308 5.927 1.133 1.00 13.79 112 PRO D C 1
ATOM 677 O O . PRO A 1 114 ? 3.381 6.502 1.233 1.00 12.40 112 PRO D O 1
ATOM 681 N N . ILE A 1 115 ? 1.849 5.028 2.009 1.00 12.34 113 ILE D N 1
ATOM 682 C CA . ILE A 1 115 ? 2.477 4.723 3.300 1.00 12.63 113 ILE D CA 1
ATOM 683 C C . ILE A 1 115 ? 2.769 3.258 3.338 1.00 12.10 113 ILE D C 1
ATOM 684 O O . ILE A 1 115 ? 1.903 2.418 3.036 1.00 12.83 113 ILE D O 1
ATOM 689 N N . VAL A 1 116 ? 4.002 2.955 3.673 1.00 9.42 114 VAL D N 1
ATOM 690 C CA . VAL A 1 116 ? 4.375 1.590 4.037 1.00 10.16 114 VAL D CA 1
ATOM 691 C C . VAL A 1 116 ? 4.478 1.571 5.550 1.00 9.42 114 VAL D C 1
ATOM 692 O O . VAL A 1 116 ? 5.352 2.251 6.114 1.00 10.06 114 VAL D O 1
ATOM 696 N N . LEU A 1 117 ? 3.639 0.773 6.219 1.00 7.95 115 LEU D N 1
ATOM 697 C CA . LEU A 1 117 ? 3.656 0.678 7.657 1.00 6.88 115 LEU D CA 1
ATOM 698 C C . LEU A 1 117 ? 4.680 -0.364 8.084 1.00 8.23 115 LEU D C 1
ATOM 699 O O . LEU A 1 117 ? 4.683 -1.488 7.533 1.00 9.15 115 LEU D O 1
ATOM 704 N N . VAL A 1 118 ? 5.551 0.011 9.014 1.00 7.47 116 VAL D N 1
ATOM 705 C CA . VAL A 1 118 ? 6.631 -0.911 9.436 1.00 7.55 116 VAL D CA 1
ATOM 706 C C . VAL A 1 118 ? 6.609 -1.083 10.936 1.00 9.35 116 VAL D C 1
ATOM 707 O O . VAL A 1 118 ? 6.589 -0.092 11.689 1.00 9.09 116 VAL D O 1
ATOM 711 N N . GLY A 1 119 ? 6.569 -2.323 11.380 1.00 8.03 117 GLY D N 1
ATOM 712 C CA . GLY A 1 119 ? 6.657 -2.640 12.800 1.00 8.75 117 GLY D CA 1
ATOM 713 C C . GLY A 1 119 ? 8.100 -3.045 13.033 1.00 10.1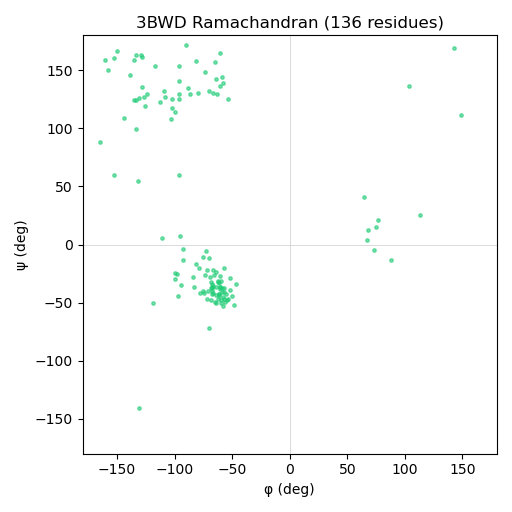3 117 GLY D C 1
ATOM 714 O O . GLY A 1 119 ? 8.545 -4.034 12.446 1.00 9.69 117 GLY D O 1
ATOM 715 N N . THR A 1 120 ? 8.807 -2.236 13.806 1.00 9.29 118 THR D N 1
ATOM 716 C CA . THR A 1 120 ? 10.268 -2.461 14.011 1.00 11.15 118 THR D CA 1
ATOM 717 C C . THR A 1 120 ? 10.507 -3.369 15.229 1.00 12.13 118 THR D C 1
ATOM 718 O O . THR A 1 120 ? 9.566 -3.658 16.003 1.00 13.06 118 THR D O 1
ATOM 722 N N . LYS A 1 121 ? 11.761 -3.784 15.424 1.00 11.10 119 LYS D N 1
ATOM 723 C CA . LYS A 1 121 ? 12.136 -4.583 16.619 1.00 11.60 119 LYS D CA 1
ATOM 724 C C . LYS A 1 121 ? 11.479 -5.959 16.698 1.00 11.06 119 LYS D C 1
ATOM 725 O O . LYS A 1 121 ? 11.147 -6.445 17.810 1.00 12.03 119 LYS D O 1
ATOM 731 N N . LEU A 1 122 ? 11.404 -6.617 15.549 1.00 11.71 120 LEU D N 1
ATOM 732 C CA . LEU A 1 122 ? 10.805 -7.960 15.434 1.00 12.76 120 LEU D CA 1
ATOM 733 C C . LEU A 1 122 ? 11.572 -9.001 16.271 1.00 14.12 120 LEU D C 1
ATOM 734 O O . LEU A 1 122 ? 10.952 -9.964 16.765 1.00 16.91 120 LEU D O 1
ATOM 739 N N . ASP A 1 123 ? 12.886 -8.811 16.403 1.00 14.63 121 ASP D N 1
ATOM 740 C CA . ASP A 1 123 ? 13.758 -9.693 17.215 1.00 14.93 121 ASP D CA 1
ATOM 741 C C . ASP A 1 123 ? 13.342 -9.719 18.682 1.00 16.50 121 ASP D C 1
ATOM 742 O O . ASP A 1 123 ? 13.447 -10.777 19.330 1.00 17.25 121 ASP D O 1
ATOM 747 N N . LEU A 1 124 ? 12.897 -8.572 19.187 1.00 15.40 122 LEU D N 1
ATOM 748 C CA . LEU A 1 124 ? 12.438 -8.424 20.579 1.00 16.82 122 LEU D CA 1
ATOM 749 C C . LEU A 1 124 ? 11.085 -9.039 20.763 1.00 18.24 122 LEU D C 1
ATOM 750 O O . LEU A 1 124 ? 10.841 -9.670 21.777 1.00 19.25 122 LEU D O 1
ATOM 755 N N . ARG A 1 125 ? 10.200 -8.867 19.793 1.00 19.82 123 ARG D N 1
ATOM 756 C CA . ARG A 1 125 ? 8.920 -9.538 19.893 1.00 20.93 123 ARG D CA 1
ATOM 757 C C . ARG A 1 125 ? 9.030 -11.049 19.951 1.00 22.55 123 ARG D C 1
ATOM 758 O O . ARG A 1 125 ? 8.246 -11.655 20.662 1.00 23.85 123 ARG D O 1
ATOM 766 N N . ASP A 1 126 ? 9.961 -11.653 19.233 1.00 23.88 124 ASP D N 1
ATOM 767 C CA . ASP A 1 126 ? 10.174 -13.091 19.221 1.00 24.69 124 ASP D CA 1
ATOM 768 C C . ASP A 1 126 ? 10.627 -13.597 20.609 1.00 25.17 124 ASP D C 1
ATOM 769 O O . ASP A 1 126 ? 10.490 -14.730 20.889 1.00 26.63 124 ASP D O 1
ATOM 774 N N . ASP A 1 127 ? 11.206 -12.739 21.433 1.00 24.44 125 ASP D N 1
ATOM 775 C CA . ASP A 1 127 ? 12.007 -13.187 22.561 1.00 24.92 125 ASP D CA 1
ATOM 776 C C . ASP A 1 127 ? 11.221 -13.041 23.863 1.00 24.67 125 ASP D C 1
ATOM 777 O O . ASP A 1 127 ? 11.025 -11.931 24.367 1.00 23.46 125 ASP D O 1
ATOM 782 N N . LYS A 1 128 ? 10.796 -14.181 24.410 1.00 24.66 126 LYS D N 1
ATOM 783 C CA . LYS A 1 128 ? 10.054 -14.189 25.683 1.00 24.65 126 LYS D CA 1
ATOM 784 C C . LYS A 1 128 ? 10.900 -13.581 26.792 1.00 23.61 126 LYS D C 1
ATOM 785 O O . LYS A 1 128 ? 10.383 -12.918 27.676 1.00 22.95 126 LYS D O 1
ATOM 787 N N . GLN A 1 129 ? 12.207 -13.716 26.750 1.00 20.00 127 GLN D N 1
ATOM 788 C CA . GLN A 1 129 ? 12.987 -13.196 27.776 1.00 20.00 127 GLN D CA 1
ATOM 789 C C . GLN A 1 129 ? 12.996 -11.713 27.767 1.00 20.00 127 GLN D C 1
ATOM 790 O O . GLN A 1 129 ? 13.251 -11.185 28.759 1.00 20.85 127 GLN D O 1
ATOM 796 N N . PHE A 1 130 ? 12.814 -11.071 26.582 1.00 21.43 128 PHE D N 1
ATOM 797 C CA . PHE A 1 130 ? 12.746 -9.612 26.565 1.00 20.39 128 PHE D CA 1
ATOM 798 C C . PHE A 1 130 ? 11.619 -9.071 27.468 1.00 20.29 128 PHE D C 1
ATOM 799 O O . PHE A 1 130 ? 11.786 -8.077 28.171 1.00 20.22 128 PHE D O 1
ATOM 807 N N . PHE A 1 131 ? 10.440 -9.675 27.390 1.00 20.16 129 PHE D N 1
ATOM 808 C CA . PHE A 1 131 ? 9.319 -9.163 28.169 1.00 20.00 129 PHE D CA 1
ATOM 809 C C . PHE A 1 131 ? 9.446 -9.468 29.675 1.00 20.14 129 PHE D C 1
ATOM 810 O O . PHE A 1 131 ? 8.930 -8.723 30.518 1.00 20.07 129 PHE D O 1
ATOM 818 N N A ILE A 1 132 ? 10.156 -10.546 29.986 0.70 20.75 130 ILE D N 1
ATOM 819 N N B ILE A 1 132 ? 10.142 -10.550 30.010 0.30 20.75 130 ILE D N 1
ATOM 820 C CA A ILE A 1 132 ? 10.506 -10.804 31.392 0.70 21.20 130 ILE D CA 1
ATOM 821 C CA B ILE A 1 132 ? 10.502 -10.791 31.421 0.30 21.20 130 ILE D CA 1
ATOM 822 C C A ILE A 1 132 ? 11.428 -9.690 31.891 0.70 22.18 130 ILE D C 1
ATOM 823 C C B ILE A 1 132 ? 11.441 -9.693 31.909 0.30 22.18 130 ILE D C 1
ATOM 824 O O A ILE A 1 132 ? 11.238 -9.176 32.995 0.70 22.41 130 ILE D O 1
ATOM 825 O O B ILE A 1 132 ? 11.285 -9.229 32.995 0.30 22.41 130 ILE D O 1
ATOM 834 N N . ASP A 1 133 ? 12.423 -9.335 31.090 1.00 23.29 131 ASP D N 1
ATOM 835 C CA . ASP A 1 133 ? 13.395 -8.327 31.484 1.00 24.10 131 ASP D CA 1
ATOM 836 C C . ASP A 1 133 ? 12.735 -6.925 31.562 1.00 23.94 131 ASP D C 1
ATOM 837 O O . ASP A 1 133 ? 13.217 -6.073 32.198 1.00 24.17 131 ASP D O 1
ATOM 842 N N . HIS A 1 134 ? 11.675 -6.700 30.802 1.00 23.95 132 HIS D N 1
ATOM 843 C CA . HIS A 1 134 ? 11.126 -5.374 30.584 1.00 24.90 132 HIS D CA 1
ATOM 844 C C . HIS A 1 134 ? 9.619 -5.393 30.807 1.00 26.59 132 HIS D C 1
ATOM 845 O O . HIS A 1 134 ? 8.838 -5.506 29.848 1.00 26.11 132 HIS D O 1
ATOM 852 N N . ALA A 1 137 ? 7.011 -3.464 28.685 1.00 27.80 135 ALA D N 1
ATOM 853 C CA . ALA A 1 137 ? 6.838 -3.724 27.259 1.00 27.59 135 ALA D CA 1
ATOM 854 C C . ALA A 1 137 ? 5.588 -4.546 26.957 1.00 27.93 135 ALA D C 1
ATOM 855 O O . ALA A 1 137 ? 5.298 -5.544 27.637 1.00 27.59 135 ALA D O 1
ATOM 857 N N . VAL A 1 138 ? 4.858 -4.134 25.919 1.00 27.89 136 VAL D N 1
ATOM 858 C CA . VAL A 1 138 ? 3.651 -4.824 25.498 1.00 27.84 136 VAL D CA 1
ATOM 859 C C . VAL A 1 138 ? 3.786 -5.164 24.012 1.00 27.11 136 VAL D C 1
ATOM 860 O O . VAL A 1 138 ? 3.938 -4.255 23.222 1.00 28.70 136 VAL D O 1
ATOM 862 N N . PRO A 1 139 ? 3.757 -6.463 23.637 1.00 26.96 137 PRO D N 1
ATOM 863 C CA . PRO A 1 139 ? 3.942 -6.844 22.212 1.00 25.59 137 PRO D CA 1
ATOM 864 C C . PRO A 1 139 ? 2.746 -6.545 21.302 1.00 24.76 137 PRO D C 1
ATOM 865 O O . PRO A 1 139 ? 1.596 -6.572 21.755 1.00 25.86 137 PRO D O 1
ATOM 869 N N . ILE A 1 140 ? 3.022 -6.248 20.023 1.00 23.00 138 ILE D N 1
ATOM 870 C CA . ILE A 1 140 ? 1.985 -6.058 19.024 1.00 20.83 138 ILE D CA 1
ATOM 871 C C . ILE A 1 140 ? 2.044 -7.258 18.099 1.00 20.25 138 ILE D C 1
ATOM 872 O O . ILE A 1 140 ? 3.105 -7.558 17.573 1.00 17.99 138 ILE D O 1
ATOM 877 N N . THR A 1 141 ? 0.910 -7.932 17.896 1.00 18.51 139 THR D N 1
ATOM 878 C CA . THR A 1 141 ? 0.917 -9.168 17.091 1.00 20.20 139 THR D CA 1
ATOM 879 C C . THR A 1 141 ? 0.886 -8.853 15.604 1.00 18.81 139 THR D C 1
ATOM 880 O O . THR A 1 141 ? 0.459 -7.777 15.216 1.00 19.99 139 THR D O 1
ATOM 884 N N . THR A 1 142 ? 1.332 -9.800 14.761 1.00 19.74 140 THR D N 1
ATOM 885 C CA . THR A 1 142 ? 1.166 -9.637 13.307 1.00 19.08 140 THR D CA 1
ATOM 886 C C . THR A 1 142 ? -0.292 -9.276 12.956 1.00 19.91 140 THR D C 1
ATOM 887 O O . THR A 1 142 ? -0.524 -8.348 12.186 1.00 18.24 140 THR D O 1
ATOM 891 N N . VAL A 1 143 ? -1.280 -9.948 13.556 1.00 19.28 141 VAL D N 1
ATOM 892 C CA . VAL A 1 143 ? -2.666 -9.662 13.116 1.00 19.54 141 VAL D CA 1
ATOM 893 C C . VAL A 1 143 ? -3.092 -8.239 13.491 1.00 19.37 141 VAL D C 1
ATOM 894 O O . VAL A 1 143 ? -3.746 -7.570 12.709 1.00 20.69 141 VAL D O 1
ATOM 898 N N . GLN A 1 144 ? -2.730 -7.792 14.658 1.00 18.52 142 GLN D N 1
ATOM 899 C CA . GLN A 1 144 ? -2.910 -6.372 15.000 1.00 18.83 142 GLN D CA 1
ATOM 900 C C . GLN A 1 144 ? -2.169 -5.369 14.150 1.00 18.51 142 GLN D C 1
ATOM 901 O O . GLN A 1 144 ? -2.639 -4.321 13.972 1.00 17.77 142 GLN D O 1
ATOM 907 N N . GLY A 1 145 ? -0.998 -5.715 13.669 1.00 17.84 143 GLY D N 1
ATOM 908 C CA . GLY A 1 145 ? -0.295 -4.756 12.766 1.00 17.86 143 GLY D CA 1
ATOM 909 C C . GLY A 1 145 ? -1.060 -4.663 11.460 1.00 17.56 143 GLY D C 1
ATOM 910 O O . GLY A 1 145 ? -1.172 -3.568 10.840 1.00 17.20 143 GLY D O 1
ATOM 911 N N . GLU A 1 146 ? -1.592 -5.802 11.032 1.00 17.62 144 GLU D N 1
ATOM 912 C CA . GLU A 1 146 ? -2.321 -5.898 9.782 1.00 18.25 144 GLU D CA 1
ATOM 913 C C . GLU A 1 146 ? -3.637 -5.134 9.834 1.00 17.91 144 GLU D C 1
ATOM 914 O O . GLU A 1 146 ? -4.040 -4.461 8.857 1.00 17.73 144 GLU D O 1
ATOM 920 N N . GLU A 1 147 ? -4.284 -5.191 10.984 1.00 16.64 145 GLU D N 1
ATOM 921 C CA . GLU A 1 147 ? -5.525 -4.452 11.167 1.00 17.19 145 GLU D CA 1
ATOM 922 C C . GLU A 1 147 ? -5.237 -2.936 11.146 1.00 16.47 145 GLU D C 1
ATOM 923 O O . GLU A 1 147 ? -6.003 -2.168 10.555 1.00 16.09 145 GLU D O 1
ATOM 929 N N . LEU A 1 148 ? -4.089 -2.525 11.693 1.00 15.98 146 LEU D N 1
ATOM 930 C CA . LEU A 1 148 ? -3.687 -1.092 11.677 1.00 14.65 146 LEU D CA 1
ATOM 931 C C . LEU A 1 148 ? -3.397 -0.617 10.256 1.00 13.81 146 LEU D C 1
ATOM 932 O O . LEU A 1 148 ? -3.762 0.518 9.893 1.00 12.68 146 LEU D O 1
ATOM 937 N N . LYS A 1 149 ? -2.719 -1.472 9.499 1.00 11.36 147 LYS D N 1
ATOM 938 C CA . LYS A 1 149 ? -2.474 -1.280 8.053 1.00 10.46 147 LYS D CA 1
ATOM 939 C C . LYS A 1 149 ? -3.778 -0.889 7.256 1.00 11.77 147 LYS D C 1
ATOM 940 O O . LYS A 1 149 ? -3.869 -0.018 6.535 1.00 11.07 147 LYS D O 1
ATOM 946 N N . LYS A 1 150 ? -4.734 -1.772 7.528 1.00 11.55 148 LYS D N 1
ATOM 947 C CA . LYS A 1 150 ? -6.037 -1.579 6.872 1.00 11.96 148 LYS D CA 1
ATOM 948 C C . LYS A 1 150 ? -6.709 -0.289 7.309 1.00 11.81 148 LYS D C 1
ATOM 949 O O . LYS A 1 150 ? -7.300 0.410 6.477 1.00 11.45 148 LYS D O 1
ATOM 955 N N . LEU A 1 151 ? -6.664 -0.014 8.608 1.00 13.12 149 LEU D N 1
ATOM 956 C CA . LEU A 1 151 ? -7.286 1.163 9.173 1.00 13.50 149 LEU D CA 1
ATOM 957 C C . LEU A 1 151 ? -6.778 2.474 8.555 1.00 14.92 149 LEU D C 1
ATOM 958 O O . LEU A 1 151 ? -7.567 3.387 8.195 1.00 17.34 149 LEU D O 1
ATOM 963 N N . ILE A 1 152 ? -5.471 2.545 8.328 1.00 13.48 150 ILE D N 1
ATOM 964 C CA . ILE A 1 152 ? -4.854 3.782 7.803 1.00 15.05 150 ILE D CA 1
ATOM 965 C C . ILE A 1 152 ? -4.737 3.799 6.278 1.00 15.44 150 ILE D C 1
ATOM 966 O O . ILE A 1 152 ? -4.301 4.802 5.677 1.00 18.42 150 ILE D O 1
ATOM 971 N N . GLY A 1 153 ? -5.118 2.693 5.626 1.00 15.04 151 GLY D N 1
ATOM 972 C CA . GLY A 1 153 ? -5.073 2.587 4.165 1.00 15.76 151 GLY D CA 1
ATOM 973 C C . GLY A 1 153 ? -3.697 2.355 3.562 1.00 16.83 151 GLY D C 1
ATOM 974 O O . GLY A 1 153 ? -3.464 2.657 2.373 1.00 19.90 151 GLY D O 1
ATOM 975 N N . ALA A 1 154 ? -2.766 1.849 4.358 1.00 14.60 152 ALA D N 1
ATOM 976 C CA . ALA A 1 154 ? -1.427 1.581 3.870 1.00 15.43 152 ALA D CA 1
ATOM 977 C C . ALA A 1 154 ? -1.454 0.380 2.892 1.00 13.79 152 ALA D C 1
ATOM 978 O O . ALA A 1 154 ? -2.133 -0.643 3.156 1.00 14.59 152 ALA D O 1
ATOM 980 N N . PRO A 1 155 ? -0.820 0.517 1.718 1.00 13.85 153 PRO D N 1
ATOM 981 C CA . PRO A 1 155 ? -0.757 -0.641 0.832 1.00 14.03 153 PRO D CA 1
ATOM 982 C C . PRO A 1 155 ? 0.084 -1.801 1.362 1.00 14.16 153 PRO D C 1
ATOM 983 O O . PRO A 1 155 ? -0.109 -2.938 0.911 1.00 16.28 153 PRO D O 1
ATOM 987 N N . ALA A 1 156 ? 1.000 -1.536 2.289 1.00 11.90 154 ALA D N 1
ATOM 988 C CA . ALA A 1 156 ? 1.952 -2.541 2.803 1.00 12.26 154 ALA D CA 1
ATOM 989 C C . ALA A 1 156 ? 2.151 -2.441 4.317 1.00 11.99 154 ALA D C 1
ATOM 990 O O . ALA A 1 156 ? 2.182 -1.356 4.869 1.00 11.37 154 ALA D O 1
ATOM 992 N N . TYR A 1 157 ? 2.351 -3.600 4.951 1.00 11.50 155 TYR D N 1
ATOM 993 C CA . TYR A 1 157 ? 2.762 -3.691 6.353 1.00 11.14 155 TYR D CA 1
ATOM 994 C C . TYR A 1 157 ? 3.873 -4.738 6.428 1.00 12.62 155 TYR D C 1
ATOM 995 O O . TYR A 1 157 ? 3.711 -5.836 5.926 1.00 13.05 155 TYR D O 1
ATOM 1004 N N . ILE A 1 158 ? 5.014 -4.366 6.958 1.00 11.94 156 ILE D N 1
ATOM 1005 C CA . ILE A 1 158 ? 6.143 -5.249 7.071 1.00 11.83 156 ILE D CA 1
ATOM 1006 C C . ILE A 1 158 ? 6.615 -5.192 8.541 1.00 10.73 156 ILE D C 1
ATOM 1007 O O . ILE A 1 158 ? 6.710 -4.179 9.064 1.00 11.36 156 ILE D O 1
ATOM 1012 N N . GLU A 1 159 ? 6.913 -6.346 9.135 1.00 10.05 157 GLU D N 1
ATOM 1013 C CA . GLU A 1 159 ? 7.579 -6.426 10.416 1.00 9.52 157 GLU D CA 1
ATOM 1014 C C . GLU A 1 159 ? 9.035 -6.759 10.170 1.00 8.88 157 GLU D C 1
ATOM 1015 O O . GLU A 1 159 ? 9.379 -7.649 9.370 1.00 9.52 157 GLU D O 1
ATOM 1021 N N A CYS A 1 160 ? 9.892 -6.061 10.889 0.80 9.26 158 CYS D N 1
ATOM 1022 N N B CYS A 1 160 ? 9.873 -6.111 10.953 0.20 9.26 158 CYS D N 1
ATOM 1023 C CA A CYS A 1 160 ? 11.337 -6.172 10.619 0.80 9.33 158 CYS D CA 1
ATOM 1024 C CA B CYS A 1 160 ? 1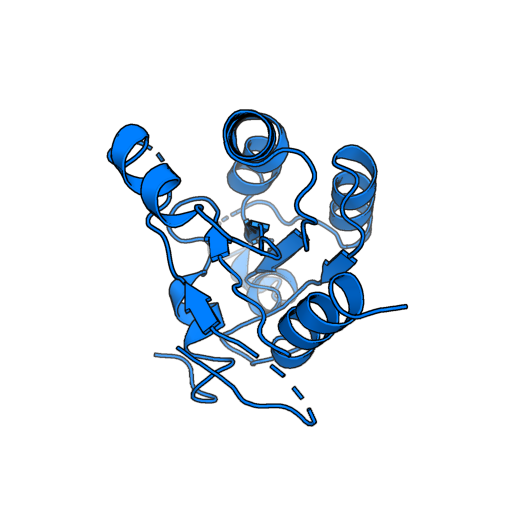1.266 -6.185 10.676 0.20 9.33 158 CYS D CA 1
ATOM 1025 C C A CYS A 1 160 ? 12.182 -5.961 11.844 0.80 8.68 158 CYS D C 1
ATOM 1026 C C B CYS A 1 160 ? 12.207 -5.895 11.844 0.20 8.68 158 CYS D C 1
ATOM 1027 O O A CYS A 1 160 ? 11.705 -5.483 12.873 0.80 9.24 158 CYS D O 1
ATOM 1028 O O B CYS A 1 160 ? 11.814 -5.260 12.825 0.20 9.24 158 CYS D O 1
ATOM 1033 N N . SER A 1 161 ? 13.453 -6.371 11.742 1.00 8.01 159 SER D N 1
ATOM 1034 C CA . SER A 1 161 ? 14.422 -6.142 12.794 1.00 8.90 159 SER D CA 1
ATOM 1035 C C . SER A 1 161 ? 15.727 -5.665 12.182 1.00 8.81 159 SER D C 1
ATOM 1036 O O . SER A 1 161 ? 16.315 -6.376 11.328 1.00 10.15 159 SER D O 1
ATOM 1039 N N . SER A 1 162 ? 16.143 -4.436 12.515 1.00 10.48 160 SER D N 1
ATOM 1040 C CA . SER A 1 162 ? 17.481 -3.949 12.117 1.00 10.20 160 SER D CA 1
ATOM 1041 C C . SER A 1 162 ? 18.567 -4.724 12.791 1.00 12.43 160 SER D C 1
ATOM 1042 O O . SER A 1 162 ? 19.682 -4.788 12.287 1.00 13.66 160 SER D O 1
ATOM 1045 N N . LYS A 1 163 ? 18.290 -5.295 13.944 1.00 10.80 161 LYS D N 1
ATOM 1046 C CA . LYS A 1 163 ? 19.318 -6.081 14.654 1.00 14.09 161 LYS D CA 1
ATOM 1047 C C . LYS A 1 163 ? 19.674 -7.378 13.943 1.00 13.14 161 LYS D C 1
ATOM 1048 O O . LYS A 1 163 ? 20.788 -7.655 13.790 1.00 15.03 161 LYS D O 1
ATOM 1054 N N . SER A 1 164 ? 18.675 -8.134 13.535 1.00 12.37 162 SER D N 1
ATOM 1055 C CA . SER A 1 164 ? 18.869 -9.413 12.842 1.00 13.56 162 SER D CA 1
ATOM 1056 C C . SER A 1 164 ? 18.879 -9.214 11.347 1.00 13.98 162 SER D C 1
ATOM 1057 O O . SER A 1 164 ? 19.220 -10.130 10.613 1.00 15.55 162 SER D O 1
ATOM 1060 N N . GLN A 1 165 ? 18.446 -8.018 10.907 1.00 13.53 163 GLN D N 1
ATOM 1061 C CA . GLN A 1 165 ? 18.240 -7.632 9.490 1.00 15.16 163 GLN D CA 1
ATOM 1062 C C . GLN A 1 165 ? 17.018 -8.246 8.809 1.00 15.08 163 GLN D C 1
ATOM 1063 O O . GLN A 1 165 ? 16.768 -7.994 7.634 1.00 14.66 163 GLN D O 1
ATOM 1069 N N . GLU A 1 166 ? 16.309 -9.137 9.509 1.00 12.92 164 GLU D N 1
ATOM 1070 C CA . GLU A 1 166 ? 15.165 -9.823 8.953 1.00 13.57 164 GLU D CA 1
ATOM 1071 C C . GLU A 1 166 ? 14.135 -8.869 8.372 1.00 12.11 164 GLU D C 1
ATOM 1072 O O . GLU A 1 166 ? 13.717 -7.891 9.047 1.00 12.86 164 GLU D O 1
ATOM 1078 N N . ASN A 1 167 ? 13.811 -9.102 7.102 1.00 12.50 165 ASN D N 1
ATOM 1079 C CA . ASN A 1 167 ? 12.806 -8.338 6.347 1.00 12.00 165 ASN D CA 1
ATOM 1080 C C . ASN A 1 167 ? 13.150 -6.891 6.060 1.00 12.62 165 ASN D C 1
ATOM 1081 O O . ASN A 1 167 ? 12.326 -6.158 5.516 1.00 13.70 165 ASN D O 1
ATOM 1086 N N . VAL A 1 168 ? 14.335 -6.462 6.442 1.00 11.60 166 VAL D N 1
ATOM 1087 C CA . VAL A 1 168 ? 14.691 -5.062 6.201 1.00 10.47 166 VAL D CA 1
ATOM 1088 C C . VAL A 1 168 ? 14.695 -4.756 4.685 1.00 12.18 166 VAL D C 1
ATOM 1089 O O . VAL A 1 168 ? 14.128 -3.738 4.243 1.00 12.15 166 VAL D O 1
ATOM 1093 N N . LYS A 1 169 ? 15.282 -5.662 3.887 1.00 12.97 167 LYS D N 1
ATOM 1094 C CA . LYS A 1 169 ? 15.234 -5.537 2.441 1.00 16.75 167 LYS D CA 1
ATOM 1095 C C . LYS A 1 169 ? 13.785 -5.488 1.963 1.00 15.30 167 LYS D C 1
ATOM 1096 O O . LYS A 1 169 ? 13.483 -4.716 1.050 1.00 18.63 167 LYS D O 1
ATOM 1102 N N . GLY A 1 170 ? 12.905 -6.263 2.606 1.00 14.94 168 GLY D N 1
ATOM 1103 C CA . GLY A 1 170 ? 11.474 -6.291 2.276 1.00 13.88 168 GLY D CA 1
ATOM 1104 C C . GLY A 1 170 ? 10.799 -4.930 2.398 1.00 12.96 168 GLY D C 1
ATOM 1105 O O . GLY A 1 170 ? 9.882 -4.605 1.647 1.00 13.18 168 GLY D O 1
ATOM 1106 N N . VAL A 1 171 ? 11.214 -4.175 3.413 1.00 11.37 169 VAL D N 1
ATOM 1107 C CA . VAL A 1 171 ? 10.614 -2.811 3.648 1.00 9.65 169 VAL D CA 1
ATOM 1108 C C . VAL A 1 171 ? 10.772 -1.982 2.428 1.00 10.95 169 VAL D C 1
ATOM 1109 O O . VAL A 1 171 ? 9.813 -1.355 1.956 1.00 10.60 169 VAL D O 1
ATOM 1113 N N . PHE A 1 172 ? 11.998 -1.955 1.909 1.00 11.25 170 PHE D N 1
ATOM 1114 C CA . PHE A 1 172 ? 12.276 -1.022 0.865 1.00 12.23 170 PHE D CA 1
ATOM 1115 C C . PHE A 1 172 ? 11.842 -1.591 -0.473 1.00 13.44 170 PHE D C 1
ATOM 1116 O O . PHE A 1 172 ? 11.487 -0.890 -1.336 1.00 15.49 170 PHE D O 1
ATOM 1124 N N . ASP A 1 173 ? 11.847 -2.892 -0.590 1.00 20.00 171 ASP D N 1
ATOM 1125 C CA . ASP A 1 173 ? 11.260 -3.489 -1.783 1.00 20.00 171 ASP D CA 1
ATOM 1126 C C . ASP A 1 173 ? 9.765 -3.198 -1.865 1.00 20.00 171 ASP D C 1
ATOM 1127 O O . ASP A 1 173 ? 9.264 -2.916 -2.901 1.00 17.06 171 ASP D O 1
ATOM 1129 N N . ALA A 1 174 ? 9.059 -3.186 -0.727 1.00 14.81 172 ALA D N 1
ATOM 1130 C CA . ALA A 1 174 ? 7.644 -2.774 -0.721 1.00 14.28 172 ALA D CA 1
ATOM 1131 C C . ALA A 1 174 ? 7.564 -1.350 -1.160 1.00 14.74 172 ALA D C 1
ATOM 1132 O O . ALA A 1 174 ? 6.746 -1.008 -1.994 1.00 15.93 172 ALA D O 1
ATOM 1134 N N . ALA A 1 175 ? 8.416 -0.520 -0.583 1.00 13.15 173 ALA D N 1
ATOM 1135 C CA . ALA A 1 175 ? 8.409 0.906 -0.870 1.00 15.62 173 ALA D CA 1
ATOM 1136 C C . ALA A 1 175 ? 8.519 1.140 -2.372 1.00 16.41 173 ALA D C 1
ATOM 1137 O O . ALA A 1 175 ? 7.747 1.897 -2.950 1.00 19.48 173 ALA D O 1
ATOM 1139 N N . ILE A 1 176 ? 9.436 0.468 -3.039 1.00 18.19 174 ILE D N 1
ATOM 1140 C CA . ILE A 1 176 ? 9.574 0.714 -4.479 1.00 19.85 174 ILE D CA 1
ATOM 1141 C C . ILE A 1 176 ? 8.390 0.158 -5.295 1.00 19.45 174 ILE D C 1
ATOM 1142 O O . ILE A 1 176 ? 7.924 0.818 -6.227 1.00 20.27 174 ILE D O 1
ATOM 1147 N N . ARG A 1 177 ? 7.913 -1.023 -4.915 1.00 17.32 175 ARG D N 1
ATOM 1148 C CA . ARG A 1 177 ? 6.753 -1.637 -5.580 1.00 15.92 175 ARG D CA 1
ATOM 1149 C C . ARG A 1 177 ? 5.533 -0.775 -5.505 1.00 14.83 175 ARG D C 1
ATOM 1150 O O . ARG A 1 177 ? 4.822 -0.678 -6.503 1.00 15.25 175 ARG D O 1
ATOM 1152 N N . VAL A 1 178 ? 5.278 -0.140 -4.366 1.00 14.23 176 VAL D N 1
ATOM 1153 C CA . VAL A 1 178 ? 4.095 0.708 -4.172 1.00 14.90 176 VAL D CA 1
ATOM 1154 C C . VAL A 1 178 ? 4.126 2.032 -4.905 1.00 15.18 176 VAL D C 1
ATOM 1155 O O . VAL A 1 178 ? 3.138 2.592 -5.117 1.00 15.89 176 VAL D O 1
ATOM 1159 N N . VAL A 1 179 ? 5.288 2.528 -5.276 1.00 15.16 177 VAL D N 1
ATOM 1160 C CA . VAL A 1 179 ? 5.361 3.767 -6.068 1.00 17.49 177 VAL D CA 1
ATOM 1161 C C . VAL A 1 179 ? 5.505 3.516 -7.587 1.00 18.11 177 VAL D C 1
ATOM 1162 O O . VAL A 1 179 ? 4.881 4.138 -8.338 1.00 18.97 177 VAL D O 1
ATOM 1166 N N . LEU A 1 180 ? 6.357 2.598 -7.985 1.00 19.18 178 LEU D N 1
ATOM 1167 C CA . LEU A 1 180 ? 6.532 2.323 -9.382 1.00 20.61 178 LEU D CA 1
ATOM 1168 C C . LEU A 1 180 ? 5.275 1.747 -10.077 1.00 21.63 178 LEU D C 1
ATOM 1169 O O . LEU A 1 180 ? 4.627 0.923 -9.577 1.00 20.65 178 LEU D O 1
ATOM 1174 N N . GLN A 1 181 ? 5.043 2.155 -11.305 1.00 22.61 179 GLN D N 1
ATOM 1175 C CA . GLN A 1 181 ? 3.950 1.672 -12.121 1.00 24.62 179 GLN D CA 1
ATOM 1176 C C . GLN A 1 181 ? 4.304 0.261 -12.340 1.00 27.08 179 GLN D C 1
ATOM 1177 O O . GLN A 1 181 ? 5.408 -0.014 -12.699 1.00 28.03 179 GLN D O 1
ATOM 1179 N N . PRO A 1 182 ? 3.384 -0.653 -12.120 1.00 20.00 180 PRO D N 1
ATOM 1180 C CA . PRO A 1 182 ? 1.987 -0.448 -12.298 1.00 20.00 180 PRO D CA 1
ATOM 1181 C C . PRO A 1 182 ? 1.408 0.509 -11.400 1.00 20.00 180 PRO D C 1
ATOM 1182 O O . PRO A 1 182 ? 1.056 1.574 -11.816 1.00 20.00 180 PRO D O 1
#

Solvent-accessible surface area: 7820 Å² total; per-residue (Å²): 148,96,12,37,0,0,0,0,0,29,53,88,4,19,16,66,34,0,0,39,3,52,50,67,118,72,87,111,109,79,32,151,80,155,31,20,8,105,47,18,45,23,91,105,101,69,175,86,5,10,123,40,7,84,71,11,35,0,0,0,0,1,1,3,0,25,34,52,72,5,57,61,50,0,48,73,48,2,41,71,21,4,56,137,104,16,99,84,35,41,20,0,0,0,0,5,59,13,37,44,48,105,67,77,92,26,52,130,94,122,70,46,71,5,60,64,105,82,0,54,98,7,45,131,138,29,60,8,75,15,23,32,19,1,0,14,132,67,52,91,70,5,156,29,0,0,57,17,0,34,72,44,41,88,91,173

=== Feature glossary ===
A reading guide for th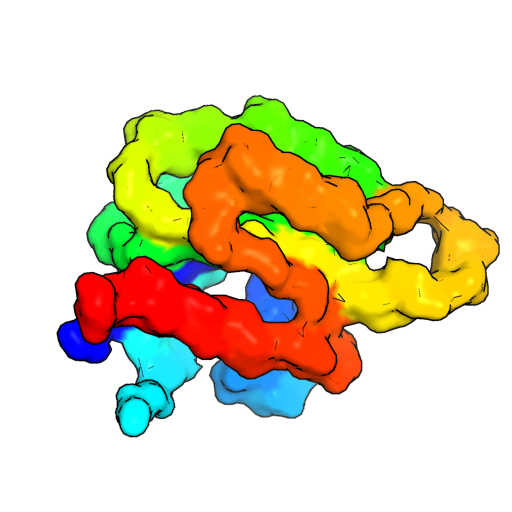e features in this record.

Start from the sequence.

  · Sequence gives the chain of amino acids in standard one-letter code (A=alanine, C=cysteine, …, Y=tyrosine), read N→C. It is the only feature that is directly encoded by the gene; all structural features are derived from the folded form of this sequence.

Fold it, and you get atomic coordinates and the backbone conformation that goes with them.

  · The mmCIF table is the protein's shape written out atom by atom. For each backbone N, Cα, C, and carbonyl O, it records an (x, y, z) coordinate triple in Å plus the residue type, chain letter, and residue number.

  · Backbone dihedral angles. Every residue except chain termini has a φ (preceding-C → N → Cα → C) and a ψ (N → Cα → C → next-N). They are reported in degrees following the IUPAC sign convention. Secondary structure is essentially a statement about which (φ, ψ) basin each residue occupies.

  · DSSP 8-state secondary structure assigns each residue one of H (α-helix), G (3₁₀-helix), I (π-helix), E (extended β-strand), B (isolated β-bridge), T (hydrogen-bonded turn), S (bend), or '-' (coil). The assignment is computed from backbone hydrogen-bond geometry via the Kabsch–Sander algorithm.

  · P-SEA three-state annotation labels each residue as helix, strand, or coil based purely on the geometry of the Cα trace. It serves as a fallback when the full backbone (and thus DSSP) is unavailable.

Summarize the fold with a handful of shape descriptors and a per-residue structural alphabet.

  · Radius of gyration (Rg) is the root-mean-square distance of Cα atoms from their centroid — a single number for overall size and compactness. A globular domain of N residues has Rg ≈ 2.2·N^0.38 Å; an extended or disordered chain has a much larger Rg. The Cα contact count is the number of residue pairs whose Cα atoms are within 8 Å and are more than four positions apart in sequence — a standard proxy for tertiary packing density. The bounding box is the smallest axis-aligned box enclosing all Cα atoms.

  · Foldseek's 3Di representation compresses backbone geometry into a per-residue letter drawn from a learned twenty-state alphabet. It captures the tertiary interaction pattern around each residue — which residues are packed against it in space, regardless of where they are in sequence.

  · Accessible surface area quantifies burial. A residue with SASA near zero is packed into the hydrophobic core; one with SASA >100 Å² sits on the surface. Computed here via the Shrake–Rupley numerical algorithm with a 1.4 Å probe.

Ask how reliable the model is.

  · For AlphaFold models, the B-factor field carries pLDDT — the model's own estimate of local accuracy on a 0–100 scale. Regions with pLDDT<50 should be treated as essentially unmodeled; they often correspond to intrinsically disordered segments.

  · For experimental (PDB) structures, the B-factor (temperature factor) quantifies the positional spread of each atom in the crystal — a combination of thermal vibration and static disorder — in units of Å². High B-factors mark flexible loops or poorly resolved regions; low B-factors mark the rigid, well-ordered core.

  · PAE(i, j) answers: if I align the predicted and true structures on residue i, how far off (in Å) do I expect residue j to be? A block-diagonal PAE matrix with low values on the blocks and high values off-diagonal is the signature of a multi-domain protein with confidently predicted domains but uncertain inter-domain orientation.

Place it in context: what it resembles, what it is annotated as, and how it looks.

  · Structural nearest neighbors (via Foldseek easy-search vs the PDB). Reported per hit: target PDB id, E-value, and alignment TM-score. A TM-score above ~0.5 is the conventional threshold for 'same fold'.

  · Functional annotations link the protein to curated databases. InterPro entries identify conserved domains and families by matching the sequence against member-database signatures (Pfam, PROSITE, CDD, …). Gene Ontology (GO) terms describe molecular function, biological process, and cellular component in a controlled vocabulary. CATH places the structure in a hierarchical fold classification (Class/Architecture/Topology/Homologous-superfamily). The organism is the source species.

  · Plot images: a contact map (which residues are close in 3D, as an N×N binary image), a Ramachandran scatter (backbone torsion angles, revealing secondary-structure composition at a glance), and — for AlphaFold structures — a PAE heatmap (pairwise prediction confidence).

  · Structure images are PyMOL renders from six orthogonal camera directions. Cartoon representation draws helices as coils and strands as arrows; sticks shows the backbone as bonds; surface shows the solvent-excluded envelope. Rainbow coloring maps sequence position to hue (blue→red, N→C); chain coloring assigns a distinct color per polypeptide.